Protein AF-A0A0B7BPQ3-F1 (afdb_monomer_lite)

Structure (mmCIF, N/CA/C/O backbone):
data_AF-A0A0B7BPQ3-F1
#
_entry.id   AF-A0A0B7BPQ3-F1
#
loop_
_atom_site.group_PDB
_atom_site.id
_atom_site.type_symbol
_atom_site.label_atom_id
_atom_site.label_alt_id
_atom_site.label_comp_id
_atom_site.label_asym_id
_atom_site.l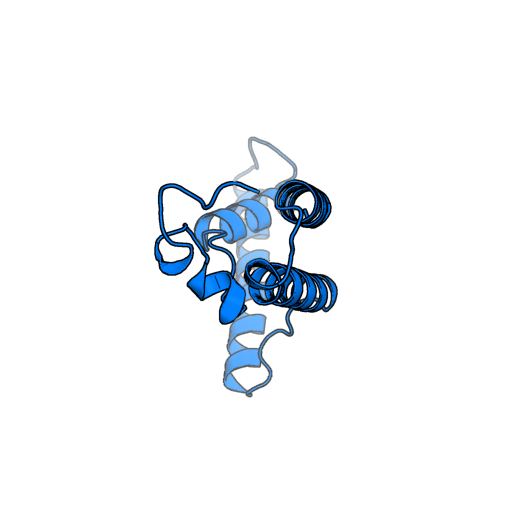abel_entity_id
_atom_site.label_seq_id
_atom_site.pdbx_PDB_ins_code
_atom_site.Cartn_x
_atom_site.Cartn_y
_atom_site.Cartn_z
_atom_site.occupancy
_atom_site.B_iso_or_equiv
_atom_site.auth_seq_id
_atom_site.auth_comp_id
_atom_site.auth_asym_id
_atom_site.auth_atom_id
_atom_site.pdbx_PDB_model_num
ATOM 1 N N . GLY A 1 1 ? -18.936 5.974 27.663 1.00 62.81 1 GLY A N 1
ATOM 2 C CA . GLY A 1 1 ? -19.140 6.977 26.592 1.00 62.81 1 GLY A CA 1
ATOM 3 C C . GLY A 1 1 ? -20.482 6.753 25.918 1.00 62.81 1 GLY A C 1
ATOM 4 O O . GLY A 1 1 ? -21.039 5.681 26.096 1.00 62.81 1 GLY A O 1
ATOM 5 N N . ARG A 1 2 ? -21.014 7.738 25.182 1.00 74.50 2 ARG A N 1
ATOM 6 C CA . ARG A 1 2 ? -22.226 7.561 24.359 1.00 74.50 2 ARG A CA 1
ATOM 7 C C . ARG A 1 2 ? -21.914 6.625 23.185 1.00 74.50 2 ARG A C 1
ATOM 9 O O . ARG A 1 2 ? -20.846 6.753 22.587 1.00 74.50 2 ARG A O 1
ATOM 16 N N . ASP A 1 3 ? -22.840 5.730 22.862 1.00 76.06 3 ASP A N 1
ATOM 17 C CA . ASP A 1 3 ? -22.713 4.850 21.701 1.00 76.06 3 ASP A CA 1
ATOM 18 C C . ASP A 1 3 ? -22.769 5.638 20.383 1.00 76.06 3 ASP A C 1
ATOM 20 O O . ASP A 1 3 ? -23.438 6.677 20.303 1.00 76.06 3 ASP A O 1
ATOM 24 N N . PRO A 1 4 ? -22.054 5.185 19.340 1.00 82.44 4 PRO A N 1
ATOM 25 C CA . PRO A 1 4 ? -22.080 5.852 18.050 1.00 82.44 4 PRO A CA 1
ATOM 26 C C . PRO A 1 4 ? -23.474 5.773 17.419 1.00 82.44 4 PRO A C 1
ATOM 28 O O . PRO A 1 4 ? -24.167 4.764 17.523 1.00 82.44 4 PRO A O 1
ATOM 31 N N . GLN A 1 5 ? -23.860 6.831 16.699 1.00 88.62 5 GLN A N 1
ATOM 32 C CA . GLN A 1 5 ? -25.137 6.890 15.976 1.00 88.62 5 GLN A CA 1
ATOM 33 C C . GLN A 1 5 ? -25.268 5.774 14.927 1.00 88.62 5 GLN A C 1
ATOM 35 O O . GLN A 1 5 ? -26.370 5.298 14.662 1.00 88.62 5 GLN A O 1
ATOM 40 N N . PHE A 1 6 ? -24.143 5.349 14.348 1.00 86.94 6 PHE A N 1
ATOM 41 C CA . PHE A 1 6 ? -24.079 4.279 13.362 1.00 86.94 6 PHE A CA 1
ATOM 42 C C . PHE A 1 6 ? -23.305 3.079 13.916 1.00 86.94 6 PHE A C 1
ATOM 44 O O . PHE A 1 6 ? -22.200 3.269 14.438 1.00 86.94 6 PHE A O 1
ATOM 51 N N . PRO A 1 7 ? -23.828 1.847 13.764 1.00 84.94 7 PRO A N 1
ATOM 52 C CA . PRO A 1 7 ? -23.119 0.636 14.161 1.00 84.94 7 PRO A CA 1
ATOM 53 C C . PRO A 1 7 ? -21.750 0.510 13.484 1.00 84.94 7 PRO A C 1
ATOM 55 O O . PRO A 1 7 ? -21.606 0.832 12.310 1.00 84.94 7 PRO A O 1
ATOM 58 N N . LEU A 1 8 ? -20.760 -0.050 14.181 1.00 82.50 8 LEU A N 1
ATOM 59 C CA . LEU A 1 8 ? -19.394 -0.168 13.650 1.00 82.50 8 LEU A CA 1
ATOM 60 C C . LEU A 1 8 ? -19.306 -0.950 12.341 1.00 82.50 8 LEU A C 1
ATOM 62 O O . LEU A 1 8 ? -18.520 -0.601 11.470 1.00 82.50 8 LEU A O 1
ATOM 66 N N . ARG A 1 9 ? -20.159 -1.964 12.173 1.00 83.62 9 ARG A N 1
ATOM 67 C CA . ARG A 1 9 ? -20.210 -2.779 10.953 1.00 83.62 9 ARG A CA 1
ATOM 68 C C . ARG A 1 9 ? -20.474 -1.971 9.677 1.00 83.62 9 ARG A C 1
ATOM 70 O O . ARG A 1 9 ? -20.149 -2.449 8.605 1.00 83.62 9 ARG A O 1
ATOM 77 N N . VAL A 1 10 ? -21.077 -0.779 9.779 1.00 87.56 10 VAL A N 1
ATOM 78 C CA . VAL A 1 10 ? -21.331 0.089 8.614 1.00 87.56 10 VAL A CA 1
ATOM 79 C C . VAL A 1 10 ? -20.257 1.162 8.425 1.00 87.56 10 VAL A C 1
ATOM 81 O O . VAL A 1 10 ? -20.382 2.004 7.541 1.00 87.56 10 VAL A O 1
ATOM 84 N N . TRP A 1 11 ? -19.219 1.182 9.263 1.00 86.44 11 TRP A N 1
ATOM 85 C CA . TRP A 1 11 ? -18.123 2.133 9.116 1.00 86.44 11 TRP A CA 1
ATOM 86 C C . TRP A 1 11 ? -17.222 1.715 7.954 1.00 86.44 11 TRP A C 1
ATOM 88 O O . TRP A 1 11 ? -16.916 0.535 7.770 1.00 86.44 11 TRP A O 1
ATOM 98 N N . ASN A 1 12 ? -16.754 2.702 7.190 1.00 81.75 12 ASN A N 1
ATOM 99 C CA . ASN A 1 12 ? -15.820 2.468 6.093 1.00 81.75 12 ASN A CA 1
ATOM 100 C C . ASN A 1 12 ? -14.591 1.689 6.575 1.00 81.75 12 ASN A C 1
ATOM 102 O O . ASN A 1 12 ? -14.038 1.971 7.638 1.00 81.75 12 ASN A O 1
ATOM 106 N N . HIS A 1 13 ? -14.157 0.719 5.768 1.00 78.56 13 HIS A N 1
ATOM 107 C CA . HIS A 1 13 ? -13.001 -0.141 6.039 1.00 78.56 13 HIS A CA 1
ATOM 108 C C . HIS A 1 13 ? -13.053 -0.936 7.359 1.00 78.56 13 HIS A C 1
ATOM 110 O O . HIS A 1 13 ? -12.024 -1.484 7.755 1.00 78.56 13 HIS A O 1
ATOM 116 N N . HIS A 1 14 ? -14.206 -1.055 8.030 1.00 84.31 14 HIS A N 1
ATOM 117 C CA . HIS A 1 14 ? -14.333 -1.870 9.244 1.00 84.31 14 HIS A CA 1
ATOM 118 C C . HIS A 1 14 ? -14.002 -3.346 8.970 1.00 84.31 14 HIS A C 1
ATOM 120 O O . HIS A 1 14 ? -13.101 -3.909 9.589 1.0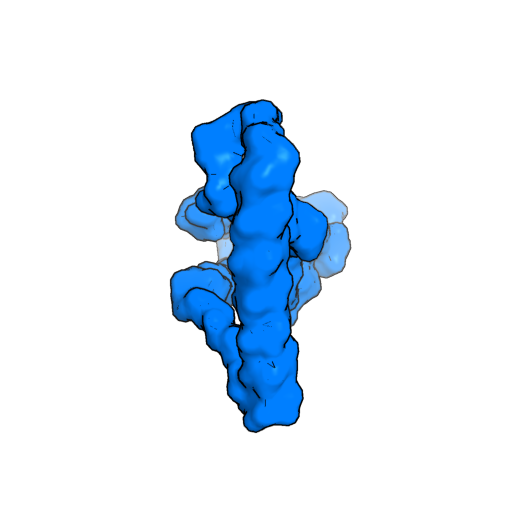0 84.31 14 HIS A O 1
ATOM 126 N N . GLU A 1 15 ? -14.671 -3.949 7.985 1.00 83.62 15 GLU A N 1
ATOM 127 C CA . GLU A 1 15 ? -14.419 -5.337 7.570 1.00 83.62 15 GLU A CA 1
ATOM 128 C C . GLU A 1 15 ? -12.997 -5.508 7.030 1.00 83.62 15 GLU A C 1
ATOM 130 O O . GLU A 1 15 ? -12.269 -6.393 7.467 1.00 83.62 15 GLU A O 1
ATOM 135 N N . ALA A 1 16 ? -12.538 -4.576 6.189 1.00 83.12 16 ALA A N 1
ATOM 136 C CA . ALA A 1 16 ? -11.178 -4.595 5.654 1.00 83.12 16 ALA A CA 1
ATOM 137 C C . ALA A 1 16 ? -10.103 -4.559 6.758 1.00 83.12 16 ALA A C 1
ATOM 139 O O . ALA A 1 16 ? -9.054 -5.188 6.624 1.00 83.12 16 ALA A O 1
ATOM 140 N N . SER A 1 17 ? -10.362 -3.844 7.857 1.00 83.19 17 SER A N 1
ATOM 141 C CA . SER A 1 17 ? -9.466 -3.775 9.015 1.00 83.19 17 SER A CA 1
ATOM 142 C C . SER A 1 17 ? -9.448 -5.088 9.799 1.00 83.19 17 SER A C 1
ATOM 144 O O . SER A 1 17 ? -8.379 -5.523 10.228 1.00 83.19 17 SER A O 1
ATOM 146 N N . ALA A 1 18 ? -10.602 -5.747 9.942 1.00 83.00 18 ALA A N 1
ATOM 147 C CA . ALA A 1 18 ? -10.711 -7.061 10.578 1.00 83.00 18 ALA A CA 1
ATOM 148 C C . ALA A 1 18 ? -10.028 -8.163 9.747 1.00 83.00 18 ALA A C 1
ATOM 150 O O . ALA A 1 18 ? -9.288 -8.984 10.288 1.00 83.00 18 ALA A O 1
ATOM 151 N N . GLU A 1 19 ? -10.214 -8.137 8.428 1.00 84.38 19 GLU A N 1
ATOM 152 C CA . GLU A 1 19 ? -9.644 -9.093 7.470 1.00 84.38 19 GLU A CA 1
ATOM 153 C C . GLU A 1 19 ? -8.181 -8.798 7.110 1.00 84.38 19 GLU A C 1
ATOM 155 O O . GLU A 1 19 ? -7.528 -9.586 6.425 1.00 84.38 19 GLU A O 1
ATOM 160 N N . ARG A 1 20 ? -7.640 -7.660 7.572 1.00 81.44 20 ARG A N 1
ATOM 161 C CA . ARG A 1 20 ? -6.307 -7.152 7.195 1.00 81.44 20 ARG A CA 1
ATOM 162 C C . ARG A 1 20 ? -6.143 -7.032 5.675 1.00 81.44 20 ARG A C 1
ATOM 164 O O . ARG A 1 20 ? -5.035 -7.205 5.144 1.00 81.44 20 ARG A O 1
ATOM 171 N N . SER A 1 21 ? -7.244 -6.716 5.000 1.00 77.25 21 SER A N 1
ATOM 172 C CA . SER A 1 21 ? -7.336 -6.563 3.555 1.00 77.25 21 SER A CA 1
ATOM 173 C C . SER A 1 21 ? -6.405 -5.448 3.066 1.00 77.25 21 SER A C 1
ATOM 175 O O . SER A 1 21 ? -6.077 -4.528 3.822 1.00 77.25 21 SER A O 1
ATOM 177 N N . PRO A 1 22 ? -5.908 -5.522 1.818 1.00 68.06 22 PRO A N 1
ATOM 178 C CA . PRO A 1 22 ? -5.073 -4.467 1.253 1.00 68.06 22 PRO A CA 1
ATOM 179 C C . PRO A 1 22 ? -5.757 -3.098 1.372 1.00 68.06 22 PRO A C 1
ATOM 181 O O . PRO A 1 22 ? -6.954 -2.979 1.112 1.00 68.06 22 PRO A O 1
ATOM 184 N N . LYS A 1 23 ? -4.998 -2.058 1.749 1.00 68.12 23 LYS A N 1
ATOM 185 C CA . LYS A 1 23 ? -5.493 -0.675 1.674 1.00 68.12 23 LYS A CA 1
ATOM 186 C C . LYS A 1 23 ? -5.884 -0.373 0.225 1.00 68.12 23 LYS A C 1
ATOM 188 O O . LYS A 1 23 ? -5.240 -0.866 -0.698 1.00 68.12 23 LYS A O 1
ATOM 193 N N . THR A 1 24 ? -6.884 0.482 0.026 1.00 60.41 24 THR A N 1
ATOM 194 C CA . THR A 1 24 ? -7.338 0.944 -1.298 1.00 60.41 24 THR A CA 1
ATOM 195 C C . THR A 1 24 ? -6.348 1.899 -1.966 1.00 60.41 24 THR A C 1
ATOM 197 O O . THR A 1 24 ? -6.769 2.801 -2.683 1.00 60.41 24 THR A O 1
ATOM 200 N N . THR A 1 25 ? -5.041 1.742 -1.730 1.00 58.69 25 THR A N 1
ATOM 201 C CA . THR A 1 25 ? -4.031 2.380 -2.570 1.00 58.69 25 THR A CA 1
ATOM 202 C C . THR A 1 25 ? -4.263 1.814 -3.956 1.00 58.69 25 THR A C 1
ATOM 204 O O . THR A 1 25 ? -4.001 0.635 -4.210 1.00 58.69 25 THR A O 1
ATOM 207 N N . ASN A 1 26 ? -4.902 2.614 -4.801 1.00 69.75 26 ASN A N 1
ATOM 208 C CA . ASN A 1 26 ? -5.320 2.179 -6.117 1.00 69.75 26 ASN A CA 1
ATOM 209 C C . ASN A 1 26 ? -4.063 1.678 -6.842 1.00 69.75 26 ASN A C 1
ATOM 211 O O . ASN A 1 26 ? -3.006 2.305 -6.744 1.00 69.75 26 ASN A O 1
ATOM 215 N N . CYS A 1 27 ? -4.140 0.553 -7.552 1.00 72.75 27 CYS A N 1
ATOM 216 C CA . CYS A 1 27 ? -3.005 0.060 -8.334 1.00 72.75 27 CYS A CA 1
ATOM 217 C C . CYS A 1 27 ? -2.452 1.156 -9.265 1.00 72.75 27 CYS A C 1
ATOM 219 O O . CYS A 1 27 ? -1.242 1.234 -9.465 1.00 72.75 27 CYS A O 1
ATOM 221 N N . CYS A 1 28 ? -3.313 2.072 -9.724 1.00 77.88 28 CYS A N 1
ATOM 222 C CA . CYS A 1 28 ? -2.932 3.266 -10.471 1.00 77.88 28 CYS A CA 1
ATOM 223 C C . CYS A 1 28 ? -2.037 4.238 -9.682 1.00 77.88 28 CYS A C 1
ATOM 225 O O . CYS A 1 28 ? -1.085 4.765 -10.246 1.00 77.88 28 CYS A O 1
ATOM 227 N N . GLU A 1 29 ? -2.309 4.480 -8.395 1.00 82.75 29 GLU A N 1
ATOM 228 C CA . GLU A 1 29 ? -1.473 5.348 -7.546 1.00 82.75 29 GLU A CA 1
ATOM 229 C C . GLU A 1 29 ? -0.098 4.720 -7.316 1.00 82.75 29 GLU A C 1
ATOM 231 O O . GLU A 1 29 ? 0.922 5.402 -7.411 1.00 82.75 29 GLU A O 1
ATOM 236 N N . GLY A 1 30 ? -0.065 3.407 -7.066 1.00 82.38 30 GLY A N 1
ATOM 237 C CA . GLY A 1 30 ? 1.182 2.655 -6.936 1.00 82.38 30 GLY A CA 1
ATOM 238 C C . GLY A 1 30 ? 2.013 2.696 -8.219 1.00 82.38 30 GLY A C 1
ATOM 239 O O . GLY A 1 30 ? 3.208 2.990 -8.167 1.00 82.38 30 GLY A O 1
ATOM 240 N N . PHE A 1 31 ? 1.369 2.472 -9.366 1.00 83.25 31 PHE A N 1
ATOM 241 C CA . PHE A 1 31 ? 2.001 2.555 -10.681 1.00 83.25 31 PHE A CA 1
ATOM 242 C C . PHE A 1 31 ? 2.538 3.961 -10.969 1.00 83.25 31 PHE A C 1
ATOM 244 O O . PHE A 1 31 ? 3.707 4.120 -11.310 1.00 83.25 31 PHE A O 1
ATOM 251 N N . HIS A 1 32 ? 1.722 4.995 -10.759 1.00 86.12 32 HIS A N 1
ATOM 252 C CA . HIS A 1 32 ? 2.135 6.377 -10.983 1.00 86.12 32 HIS A CA 1
ATOM 253 C C . HIS A 1 32 ? 3.300 6.785 -10.070 1.00 86.12 32 HIS A C 1
ATOM 255 O O . HIS A 1 32 ? 4.246 7.422 -10.527 1.00 86.12 32 HIS A O 1
ATOM 261 N N . ASN A 1 33 ? 3.281 6.371 -8.800 1.00 86.56 33 ASN A N 1
ATOM 262 C CA . ASN A 1 33 ? 4.387 6.615 -7.876 1.00 86.56 33 ASN A CA 1
ATOM 263 C C . ASN A 1 33 ? 5.676 5.885 -8.300 1.00 86.56 33 ASN A C 1
ATOM 265 O O . ASN A 1 33 ? 6.756 6.467 -8.225 1.00 86.56 33 ASN A O 1
ATOM 269 N N . SER A 1 34 ? 5.568 4.642 -8.784 1.00 83.56 34 SER A N 1
ATOM 270 C CA . SER A 1 34 ? 6.701 3.899 -9.355 1.00 83.56 34 SER A CA 1
ATOM 271 C C . SER A 1 34 ? 7.294 4.644 -10.553 1.00 83.56 34 SER A C 1
ATOM 2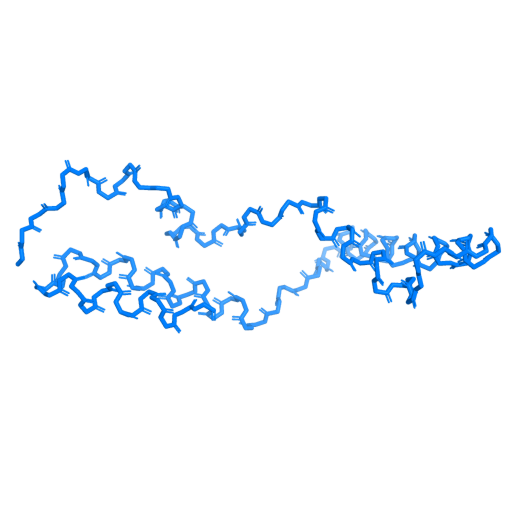73 O O . SER A 1 34 ? 8.489 4.936 -10.565 1.00 83.56 34 SER A O 1
ATOM 275 N N . LEU A 1 35 ? 6.454 5.066 -11.504 1.00 84.31 35 LEU A N 1
ATOM 276 C CA . LEU A 1 35 ? 6.894 5.843 -12.665 1.00 84.31 35 LEU A CA 1
ATOM 277 C C . LEU A 1 35 ? 7.553 7.172 -12.272 1.00 84.31 35 LEU A C 1
ATOM 279 O O . LEU A 1 35 ? 8.627 7.488 -12.781 1.00 84.31 35 LEU A O 1
ATOM 283 N N . ASN A 1 36 ?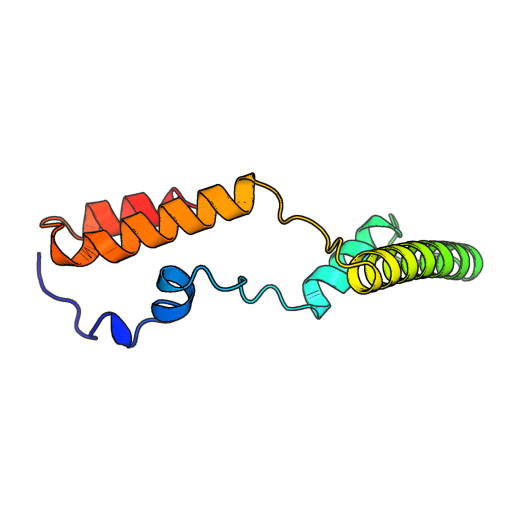 6.974 7.926 -11.337 1.00 86.69 36 ASN A N 1
ATOM 284 C CA . ASN A 1 36 ? 7.581 9.171 -10.852 1.00 86.69 36 ASN A CA 1
ATOM 285 C C . ASN A 1 36 ? 8.933 8.928 -10.162 1.00 86.69 36 ASN A C 1
ATOM 287 O O . ASN A 1 36 ? 9.815 9.776 -10.231 1.00 86.69 36 ASN A O 1
ATOM 291 N N . SER A 1 37 ? 9.129 7.770 -9.522 1.00 86.56 37 SER A N 1
ATOM 292 C CA . SER A 1 37 ? 10.429 7.413 -8.938 1.00 86.56 37 SER A CA 1
ATOM 293 C C . SER A 1 37 ? 11.495 7.079 -9.989 1.00 86.56 37 SER A C 1
ATOM 295 O O . SER A 1 37 ? 12.686 7.172 -9.707 1.00 86.56 37 SER A O 1
ATOM 297 N N . ILE A 1 38 ? 11.090 6.713 -11.208 1.00 87.06 38 ILE A N 1
ATOM 298 C CA . ILE A 1 38 ? 11.999 6.497 -12.340 1.00 87.06 38 ILE A CA 1
ATOM 299 C C . ILE A 1 38 ? 12.358 7.849 -12.966 1.00 87.06 38 ILE A C 1
ATOM 301 O O . ILE A 1 38 ? 13.532 8.148 -13.206 1.00 87.06 38 ILE A O 1
ATOM 305 N N . PHE A 1 39 ? 11.349 8.693 -13.187 1.00 86.75 39 PHE A N 1
ATOM 306 C CA . PHE A 1 39 ? 11.497 9.993 -13.828 1.00 86.75 39 PHE A CA 1
ATOM 307 C C . PHE A 1 39 ? 11.625 11.114 -12.792 1.00 86.75 39 PHE A C 1
ATOM 309 O O . PHE A 1 39 ? 10.645 11.699 -12.350 1.00 86.75 39 PHE A O 1
ATOM 316 N N . HIS A 1 40 ? 12.857 11.500 -12.464 1.00 81.94 40 HIS A N 1
ATOM 317 C CA . HIS A 1 40 ? 13.148 12.614 -11.548 1.00 81.94 40 HIS A CA 1
ATOM 318 C C . HIS A 1 40 ? 13.003 13.999 -12.220 1.00 81.94 40 HIS A C 1
ATOM 320 O O . HIS A 1 40 ? 13.730 14.939 -11.897 1.00 81.94 40 HIS A O 1
ATOM 326 N N . CYS A 1 41 ? 12.118 14.124 -13.213 1.00 82.88 41 CYS A N 1
ATOM 327 C CA . CYS A 1 41 ? 11.916 15.349 -13.985 1.00 82.88 41 CYS A CA 1
ATOM 328 C C . CYS A 1 41 ? 10.484 15.440 -14.527 1.00 82.88 41 CYS A C 1
ATOM 330 O O . CYS A 1 41 ? 9.865 14.424 -14.835 1.00 82.88 41 CYS A O 1
ATOM 332 N N . SER A 1 42 ? 9.973 16.664 -14.690 1.00 84.94 42 SER A N 1
ATOM 333 C CA . SER A 1 42 ? 8.605 16.902 -15.175 1.00 84.94 42 SER A CA 1
ATOM 334 C C . SER A 1 42 ? 8.425 16.617 -16.670 1.00 84.94 42 SER A C 1
ATOM 336 O O . SER A 1 42 ? 7.319 16.318 -17.113 1.00 84.94 42 SER A O 1
ATOM 338 N N . HIS A 1 43 ? 9.502 16.727 -17.454 1.00 88.00 43 HIS A N 1
ATOM 339 C CA . HIS A 1 43 ? 9.480 16.596 -18.912 1.00 88.00 43 HIS A CA 1
ATOM 340 C C . HIS A 1 43 ? 10.683 15.771 -19.397 1.00 88.00 43 HIS A C 1
ATOM 342 O O . HIS A 1 43 ? 11.676 16.343 -19.854 1.00 88.00 43 HIS A O 1
ATOM 348 N N . PRO A 1 44 ? 10.639 14.432 -19.270 1.00 88.44 44 PRO A N 1
ATOM 349 C CA . PRO A 1 44 ? 11.705 13.575 -19.772 1.00 88.44 44 PRO A CA 1
ATOM 350 C C . PRO A 1 44 ? 11.813 13.683 -21.296 1.00 88.44 44 PRO A C 1
ATOM 352 O O . PRO A 1 44 ? 10.811 13.812 -22.002 1.00 88.44 44 PRO A O 1
ATOM 355 N N . SER A 1 45 ? 13.037 13.591 -21.822 1.00 93.81 45 SER A N 1
ATOM 356 C CA . SER A 1 45 ? 13.223 13.387 -23.259 1.00 93.81 45 SER A CA 1
ATOM 357 C C . SER A 1 45 ? 12.617 12.044 -23.675 1.00 93.81 45 SER A C 1
ATOM 359 O O . SER A 1 45 ? 12.506 11.125 -22.861 1.00 93.81 45 SER A O 1
ATOM 361 N N . ILE A 1 46 ? 12.266 11.896 -24.955 1.00 94.19 46 ILE A N 1
ATOM 362 C CA . ILE A 1 46 ? 11.722 10.632 -25.474 1.00 94.19 46 ILE A CA 1
ATOM 363 C C . ILE A 1 46 ? 12.649 9.440 -25.184 1.00 94.19 46 ILE A C 1
ATOM 365 O O . ILE A 1 46 ? 12.180 8.365 -24.834 1.00 94.19 46 ILE A O 1
ATOM 369 N N . TRP A 1 47 ? 13.966 9.644 -25.240 1.00 94.81 47 TRP A N 1
ATOM 370 C CA . TRP A 1 47 ? 14.953 8.606 -24.942 1.00 94.81 47 TRP A CA 1
ATOM 371 C C . TRP A 1 47 ? 14.960 8.209 -23.468 1.00 94.81 47 TRP A C 1
ATOM 373 O O . TRP A 1 47 ? 14.970 7.021 -23.159 1.00 94.81 47 TRP A O 1
ATOM 383 N N . LEU A 1 48 ? 14.899 9.190 -22.562 1.00 91.12 48 LEU A N 1
ATOM 384 C CA . LEU A 1 48 ? 14.824 8.924 -21.127 1.00 91.12 48 LEU A CA 1
ATOM 385 C C . LEU A 1 48 ? 13.521 8.202 -20.772 1.00 91.12 48 LEU A C 1
ATOM 387 O O . LEU A 1 48 ? 13.543 7.273 -19.968 1.00 91.12 48 LEU A O 1
ATOM 391 N N . LEU A 1 49 ? 12.408 8.602 -21.397 1.00 91.25 49 LEU A N 1
ATOM 392 C CA . LEU A 1 49 ? 11.113 7.943 -21.245 1.00 91.25 49 LEU A CA 1
ATOM 393 C C . LEU A 1 49 ? 11.192 6.464 -21.640 1.00 91.25 49 LEU A C 1
ATOM 395 O O . LEU A 1 49 ? 10.800 5.608 -20.851 1.00 91.25 49 LEU A O 1
ATOM 399 N N . LEU A 1 50 ? 11.717 6.163 -22.831 1.00 94.31 50 LEU A N 1
ATOM 400 C CA . LEU A 1 50 ? 11.839 4.788 -23.324 1.00 94.31 50 LEU A CA 1
ATOM 401 C C . LEU A 1 50 ? 12.720 3.927 -22.407 1.00 94.31 50 LEU A C 1
ATOM 403 O O . LEU A 1 50 ? 12.300 2.841 -22.013 1.00 94.31 50 LEU A O 1
ATOM 407 N N . ASP A 1 51 ? 13.880 4.441 -21.997 1.00 92.81 51 ASP A N 1
ATOM 408 C CA . ASP A 1 51 ? 14.795 3.748 -21.080 1.00 92.81 51 ASP A CA 1
ATOM 409 C C . ASP A 1 51 ? 14.172 3.518 -19.687 1.00 92.81 51 ASP A C 1
ATOM 411 O O . ASP A 1 51 ? 14.379 2.488 -19.043 1.00 92.81 51 ASP A O 1
ATOM 415 N N . GLY A 1 52 ? 13.372 4.466 -19.192 1.00 91.62 52 GLY A N 1
ATOM 416 C CA . GLY A 1 52 ? 12.617 4.293 -17.951 1.00 91.62 52 GLY A CA 1
ATOM 417 C C . GLY A 1 52 ? 11.520 3.230 -18.052 1.00 91.62 52 GLY A C 1
ATOM 418 O O . GLY A 1 52 ? 11.391 2.400 -17.152 1.00 91.62 52 GLY A O 1
ATOM 419 N N . LEU A 1 53 ? 10.764 3.217 -19.153 1.00 91.88 53 LEU A N 1
ATOM 420 C CA . LEU A 1 53 ? 9.703 2.231 -19.385 1.00 91.88 53 LEU A CA 1
ATOM 421 C C . LEU A 1 53 ? 10.255 0.813 -19.573 1.00 91.88 53 LEU A C 1
ATOM 423 O O . LEU A 1 53 ? 9.649 -0.144 -19.092 1.00 91.88 53 LEU A O 1
ATOM 427 N N . GLU A 1 54 ? 11.407 0.660 -20.227 1.00 94.06 54 GLU A N 1
ATOM 428 C CA . GLU A 1 54 ? 12.066 -0.644 -20.359 1.00 94.06 54 GLU A CA 1
ATOM 429 C C . GLU A 1 54 ? 12.460 -1.217 -18.987 1.00 94.06 54 GLU A C 1
ATOM 431 O O . GLU A 1 54 ? 12.204 -2.393 -18.703 1.00 94.06 54 GLU A O 1
ATOM 436 N N . ARG A 1 55 ? 13.001 -0.371 -18.100 1.00 91.38 55 ARG A N 1
ATOM 437 C CA . ARG A 1 55 ? 13.330 -0.744 -16.716 1.00 91.38 55 ARG A CA 1
ATOM 438 C C . ARG A 1 55 ? 12.090 -1.126 -15.906 1.00 91.38 55 ARG A C 1
ATOM 440 O O . ARG A 1 55 ? 12.105 -2.157 -15.233 1.00 91.38 55 ARG A O 1
ATOM 447 N N . ASP A 1 56 ? 11.015 -0.344 -15.996 1.00 90.94 56 ASP A N 1
ATOM 448 C CA . ASP A 1 56 ? 9.747 -0.654 -15.320 1.00 90.94 56 ASP A CA 1
ATOM 449 C C . ASP A 1 56 ? 9.163 -1.995 -15.798 1.00 90.94 56 ASP A C 1
ATOM 451 O O . ASP A 1 56 ? 8.772 -2.843 -14.989 1.00 90.94 56 ASP A O 1
ATOM 455 N N . LEU A 1 57 ? 9.188 -2.246 -17.111 1.00 92.69 57 LEU A N 1
ATOM 456 C CA . LEU A 1 57 ? 8.738 -3.507 -17.697 1.00 92.69 57 LEU A CA 1
ATOM 457 C C . LEU A 1 57 ? 9.573 -4.701 -17.210 1.00 92.69 57 LEU A C 1
ATOM 459 O O . LEU A 1 57 ? 9.017 -5.769 -16.940 1.00 92.69 57 LEU A O 1
ATOM 463 N N . ALA A 1 58 ? 10.895 -4.547 -17.099 1.00 93.00 58 ALA A N 1
ATOM 464 C CA . ALA A 1 58 ? 11.773 -5.596 -16.585 1.00 93.00 58 ALA A CA 1
ATOM 465 C C . ALA A 1 58 ? 11.431 -5.965 -15.129 1.00 93.00 58 ALA A C 1
ATOM 467 O O . ALA A 1 58 ? 11.346 -7.154 -14.803 1.00 93.00 58 ALA A O 1
ATOM 468 N N . CYS A 1 59 ? 11.152 -4.970 -14.281 1.00 89.81 59 CYS A N 1
ATOM 469 C CA . CYS A 1 59 ? 10.682 -5.188 -12.911 1.00 89.81 59 CYS A CA 1
ATOM 470 C C . CYS A 1 59 ? 9.358 -5.966 -12.882 1.00 89.81 59 CYS A C 1
ATOM 472 O O . CYS A 1 59 ? 9.269 -6.995 -12.211 1.00 89.81 59 CYS A O 1
ATOM 474 N N . HIS A 1 60 ? 8.361 -5.548 -13.668 1.00 89.88 60 HIS A N 1
ATOM 475 C CA . HIS A 1 60 ? 7.064 -6.232 -13.726 1.00 89.88 60 HIS A CA 1
ATOM 476 C C . HIS A 1 60 ? 7.175 -7.680 -14.217 1.00 89.88 60 HIS A C 1
ATOM 478 O O . HIS A 1 60 ? 6.537 -8.573 -13.655 1.00 89.88 60 HIS A O 1
ATOM 484 N N . LYS A 1 61 ? 8.011 -7.940 -15.232 1.00 94.50 61 LYS A N 1
ATOM 485 C CA . LYS A 1 61 ? 8.297 -9.305 -15.702 1.00 94.50 61 LYS A CA 1
ATOM 486 C C . LYS A 1 61 ? 8.886 -10.158 -14.583 1.00 94.50 61 LYS A C 1
ATOM 488 O O . LYS A 1 61 ? 8.416 -11.269 -14.364 1.00 94.50 61 LYS A O 1
ATOM 493 N N . LEU A 1 62 ? 9.863 -9.634 -13.843 1.00 92.12 62 LEU A N 1
ATOM 494 C CA . LEU A 1 62 ? 10.460 -10.350 -12.717 1.00 92.12 62 LEU A CA 1
ATOM 495 C C . LEU A 1 62 ? 9.421 -10.675 -11.636 1.00 92.12 62 LEU A C 1
ATOM 497 O O . LEU A 1 62 ? 9.382 -11.807 -11.155 1.00 92.12 62 LEU A O 1
ATOM 501 N N . THR A 1 63 ? 8.575 -9.714 -11.264 1.00 90.44 63 THR A N 1
ATOM 502 C CA . THR A 1 63 ? 7.494 -9.926 -10.290 1.00 90.44 63 THR A CA 1
ATOM 503 C C . THR A 1 63 ? 6.502 -10.991 -10.774 1.00 90.44 63 THR A C 1
ATOM 505 O O . THR A 1 63 ? 6.102 -11.855 -9.990 1.00 90.44 63 THR A O 1
ATOM 508 N N . LEU A 1 64 ? 6.151 -10.992 -12.064 1.00 92.38 64 LEU A N 1
ATOM 509 C CA . LEU A 1 64 ? 5.267 -11.995 -12.662 1.00 92.38 64 LEU A CA 1
ATOM 510 C C . LEU A 1 64 ? 5.888 -13.398 -12.650 1.00 92.38 64 LEU A C 1
ATOM 512 O O . LEU A 1 64 ? 5.226 -14.349 -12.239 1.00 92.38 64 LEU A O 1
ATOM 516 N N . GLU A 1 65 ? 7.147 -13.542 -13.069 1.00 95.06 65 GLU A N 1
ATOM 517 C CA . GLU A 1 65 ? 7.837 -14.840 -13.065 1.00 95.06 65 GLU A CA 1
ATOM 518 C C . GLU A 1 65 ? 7.996 -15.390 -11.644 1.00 95.06 65 GLU A C 1
ATOM 520 O O . GLU A 1 65 ? 7.717 -16.561 -11.390 1.00 95.06 65 GLU A O 1
ATOM 525 N N . LYS A 1 66 ? 8.345 -14.531 -10.682 1.00 91.81 66 LYS A N 1
ATOM 526 C CA . LYS A 1 66 ? 8.369 -14.886 -9.258 1.00 91.81 66 LYS A CA 1
ATOM 527 C C . LYS A 1 66 ? 7.018 -15.417 -8.778 1.00 91.81 66 LYS A C 1
ATOM 529 O O . LYS A 1 66 ? 6.961 -16.463 -8.133 1.00 91.81 66 LYS A O 1
ATOM 534 N N . ALA A 1 67 ? 5.925 -14.743 -9.138 1.00 91.94 67 ALA A N 1
ATOM 535 C CA . ALA A 1 67 ? 4.579 -15.202 -8.810 1.00 91.94 67 ALA A CA 1
ATOM 536 C C . ALA A 1 67 ? 4.241 -16.548 -9.478 1.00 91.94 67 ALA A C 1
ATOM 538 O O . ALA A 1 67 ? 3.681 -17.422 -8.817 1.00 91.94 67 ALA A O 1
ATOM 539 N N . ARG A 1 68 ? 4.628 -16.754 -10.747 1.00 93.50 68 ARG A N 1
ATOM 540 C CA . ARG A 1 68 ? 4.438 -18.026 -11.476 1.00 93.50 68 ARG A CA 1
ATOM 541 C C . ARG A 1 68 ? 5.146 -19.202 -10.808 1.00 93.50 68 ARG A C 1
ATOM 543 O O . ARG A 1 68 ? 4.595 -20.296 -10.770 1.00 93.50 68 ARG A O 1
ATOM 550 N N . VAL A 1 69 ? 6.331 -18.972 -10.246 1.00 94.94 69 VAL A N 1
ATOM 551 C CA . VAL A 1 69 ? 7.120 -19.983 -9.516 1.00 94.94 69 VAL A CA 1
ATOM 552 C C . VAL A 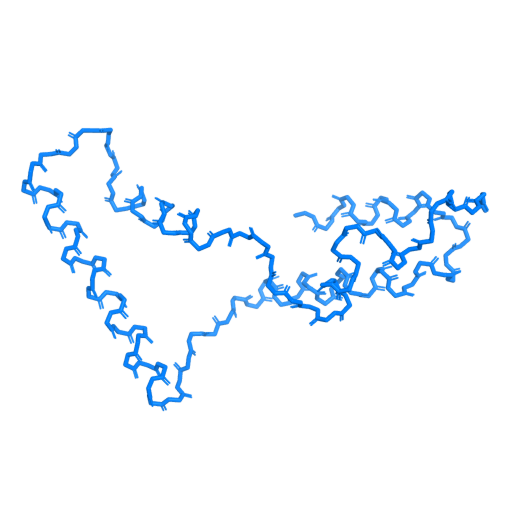1 69 ? 6.631 -20.159 -8.062 1.00 94.94 69 VAL A C 1
ATOM 554 O O . VAL A 1 69 ? 7.214 -20.908 -7.284 1.00 94.94 69 VAL A O 1
ATOM 557 N N . GLY A 1 70 ? 5.538 -19.496 -7.666 1.00 91.81 70 GLY A N 1
ATOM 558 C CA . GLY A 1 70 ? 4.983 -19.594 -6.313 1.00 91.81 70 GLY A CA 1
ATOM 559 C C . GLY A 1 70 ? 5.783 -18.822 -5.261 1.00 91.81 70 GLY A C 1
ATOM 560 O O . GLY A 1 70 ? 5.645 -19.082 -4.068 1.00 91.81 70 GLY A O 1
ATOM 561 N N . GLN A 1 71 ? 6.606 -17.860 -5.684 1.00 90.12 71 GLN A N 1
ATOM 562 C CA . GLN A 1 71 ? 7.383 -16.969 -4.821 1.00 90.12 71 GLN A CA 1
ATOM 563 C C . GLN A 1 71 ? 6.903 -15.516 -4.970 1.00 90.12 71 GLN A C 1
ATOM 565 O O . GLN A 1 71 ? 7.665 -14.663 -5.426 1.00 90.12 71 GLN A O 1
ATOM 570 N N . PRO A 1 72 ? 5.638 -15.198 -4.634 1.00 82.75 72 PRO A N 1
ATOM 571 C CA . PRO A 1 72 ? 5.133 -13.837 -4.764 1.00 82.75 72 PRO A CA 1
ATOM 572 C C . PRO A 1 72 ? 5.936 -12.865 -3.891 1.00 82.75 72 PRO A C 1
ATOM 574 O O . PRO A 1 72 ? 6.541 -13.249 -2.886 1.00 82.75 72 PRO A O 1
ATOM 577 N N . GLU A 1 73 ? 5.927 -11.585 -4.261 1.00 78.69 73 GLU A N 1
ATOM 578 C CA . GLU A 1 73 ? 6.583 -10.564 -3.450 1.00 78.69 73 GLU A CA 1
ATOM 579 C C . GLU A 1 73 ? 6.005 -10.516 -2.036 1.00 78.69 73 GLU A C 1
ATOM 581 O O . GLU A 1 73 ? 4.792 -10.453 -1.819 1.00 78.69 73 GLU A O 1
ATOM 586 N N . VAL A 1 74 ? 6.908 -10.537 -1.057 1.00 77.75 74 VAL A N 1
ATOM 587 C CA . VAL A 1 74 ? 6.547 -10.497 0.356 1.00 77.75 74 VAL A CA 1
ATOM 588 C C . VAL A 1 74 ? 6.182 -9.063 0.724 1.00 77.75 74 VAL A C 1
ATOM 590 O O . VAL A 1 74 ? 6.939 -8.122 0.465 1.00 77.75 74 VAL A O 1
ATOM 593 N N . LYS A 1 75 ? 5.023 -8.882 1.365 1.00 73.50 75 LYS A N 1
ATOM 594 C CA . LYS A 1 75 ? 4.625 -7.582 1.912 1.00 73.50 75 LYS A CA 1
ATOM 595 C C . LYS A 1 75 ? 5.680 -7.120 2.919 1.00 73.50 75 LYS A C 1
ATOM 597 O O . LYS A 1 75 ? 6.232 -7.904 3.687 1.00 73.50 75 LYS A O 1
ATOM 602 N N . LYS A 1 76 ? 5.987 -5.820 2.944 1.00 82.31 76 LYS A N 1
ATOM 603 C CA . LYS A 1 76 ? 6.949 -5.303 3.930 1.00 82.31 76 LYS A CA 1
ATOM 604 C C . LYS A 1 76 ? 6.393 -5.545 5.338 1.00 82.31 76 LYS A C 1
ATOM 606 O O . LYS A 1 76 ? 5.289 -5.089 5.631 1.00 82.31 76 LYS A O 1
ATOM 611 N N . LYS A 1 77 ? 7.199 -6.147 6.222 1.00 85.88 77 LYS A N 1
ATOM 612 C CA . LYS A 1 77 ? 6.838 -6.455 7.624 1.00 85.88 77 LYS A CA 1
ATOM 613 C C . LYS A 1 77 ? 6.199 -5.277 8.367 1.00 85.88 77 LYS A C 1
ATOM 615 O O . LYS A 1 77 ? 5.289 -5.473 9.159 1.00 85.88 77 LYS A O 1
ATOM 620 N N . LYS A 1 78 ? 6.632 -4.041 8.077 1.00 86.69 78 LYS A N 1
ATOM 621 C CA . LYS A 1 78 ? 6.048 -2.825 8.669 1.00 86.69 78 LYS A CA 1
ATOM 622 C C . LYS A 1 78 ? 4.542 -2.691 8.404 1.00 86.69 78 LYS A C 1
ATOM 624 O O . LYS A 1 78 ? 3.809 -2.277 9.289 1.00 86.69 78 LYS A O 1
ATOM 629 N N . TYR A 1 79 ? 4.075 -3.053 7.206 1.00 83.75 79 TYR A N 1
ATOM 630 C CA . TYR A 1 79 ? 2.661 -2.956 6.838 1.00 83.75 79 TYR A CA 1
ATOM 631 C C . TYR A 1 79 ? 1.846 -4.093 7.450 1.00 83.75 79 TYR A C 1
ATOM 633 O O . TYR A 1 79 ? 0.704 -3.881 7.842 1.00 83.75 79 TYR A O 1
ATOM 641 N N . GLU A 1 80 ? 2.441 -5.278 7.583 1.00 85.81 80 GLU A N 1
ATOM 642 C CA . GLU A 1 80 ? 1.823 -6.400 8.293 1.00 85.81 80 GLU A CA 1
ATOM 643 C C . GLU A 1 80 ? 1.647 -6.084 9.779 1.00 85.81 80 GLU A C 1
ATOM 645 O O . GLU A 1 80 ? 0.553 -6.257 10.312 1.00 85.81 80 GLU A O 1
ATOM 650 N N . ALA A 1 81 ? 2.690 -5.552 10.425 1.00 89.25 81 ALA A N 1
ATOM 651 C CA . ALA A 1 81 ? 2.635 -5.097 11.811 1.00 89.25 81 ALA A CA 1
ATOM 652 C C . ALA A 1 81 ? 1.578 -3.998 11.998 1.00 89.25 81 ALA A C 1
ATOM 654 O O . ALA A 1 81 ? 0.788 -4.050 12.938 1.00 89.25 81 ALA A O 1
ATOM 655 N N . LEU A 1 82 ? 1.502 -3.050 11.059 1.00 88.38 82 LEU A N 1
ATOM 656 C CA . LEU A 1 82 ? 0.485 -2.006 11.084 1.00 88.38 82 LEU A CA 1
ATOM 657 C C . LEU A 1 82 ? -0.934 -2.580 10.970 1.00 88.38 82 LEU A C 1
ATOM 659 O O . LEU A 1 82 ? -1.803 -2.233 11.764 1.00 88.38 82 LEU A O 1
ATOM 663 N N . HIS A 1 83 ? -1.177 -3.493 10.024 1.00 87.62 83 HIS A N 1
ATOM 664 C CA . HIS A 1 83 ? -2.477 -4.163 9.887 1.00 87.62 83 HIS A CA 1
ATOM 665 C C . HIS A 1 83 ? -2.845 -4.962 11.142 1.00 87.62 83 HIS A C 1
ATOM 667 O O . HIS A 1 83 ? -4.007 -4.972 11.541 1.00 87.62 83 HIS A O 1
ATOM 673 N N . GLN A 1 84 ? -1.871 -5.612 11.786 1.00 89.44 84 GLN A N 1
ATOM 674 C CA . GLN A 1 84 ? -2.086 -6.315 13.052 1.00 89.44 84 GLN A CA 1
ATOM 675 C C . GLN A 1 84 ? -2.512 -5.357 14.168 1.00 89.44 84 GLN A C 1
ATOM 677 O O . GLN A 1 84 ? -3.476 -5.649 14.875 1.00 89.44 84 GLN A O 1
ATOM 682 N N . GLN A 1 85 ? -1.833 -4.216 14.303 1.00 89.44 85 GLN A N 1
ATOM 683 C CA . GLN A 1 85 ? -2.161 -3.205 15.308 1.00 89.44 85 GLN A CA 1
ATOM 684 C C . GLN A 1 85 ? -3.540 -2.586 15.069 1.00 89.44 85 GLN A C 1
ATOM 686 O O . GLN A 1 85 ? -4.328 -2.481 16.006 1.00 89.44 85 GLN A O 1
ATOM 691 N N . VAL A 1 86 ? -3.864 -2.241 13.821 1.00 89.31 86 VAL A N 1
ATOM 692 C CA . VAL A 1 86 ? -5.188 -1.717 13.454 1.00 89.31 86 VAL A CA 1
ATOM 693 C C . VAL A 1 86 ? -6.281 -2.738 13.767 1.00 89.31 86 VAL A C 1
ATOM 695 O O . VAL A 1 86 ? -7.253 -2.395 14.436 1.00 89.31 86 VAL A O 1
ATOM 698 N N . ALA A 1 87 ? -6.107 -4.000 13.360 1.00 89.50 87 ALA A N 1
ATOM 699 C CA . ALA A 1 87 ? -7.070 -5.063 13.653 1.00 89.50 87 ALA A CA 1
ATOM 700 C C . ALA A 1 87 ? -7.288 -5.232 15.165 1.00 89.50 87 ALA A C 1
ATOM 702 O O . ALA A 1 87 ? -8.426 -5.332 15.615 1.00 89.50 87 ALA A O 1
ATOM 703 N N . HIS A 1 88 ? -6.206 -5.207 15.949 1.00 89.56 88 HIS A N 1
ATOM 704 C CA . HIS A 1 88 ? -6.271 -5.312 17.405 1.00 89.56 88 HIS A CA 1
ATOM 705 C C . HIS A 1 88 ? -7.048 -4.148 18.039 1.00 89.56 88 HIS A C 1
ATOM 707 O O . HIS A 1 88 ? -7.934 -4.371 18.863 1.00 89.56 88 HIS A O 1
ATOM 713 N N . VAL A 1 89 ? -6.765 -2.908 17.626 1.00 89.06 89 VAL A N 1
ATOM 714 C CA . VAL A 1 89 ? -7.461 -1.721 18.146 1.00 89.06 89 VAL A CA 1
ATOM 715 C C . VAL A 1 89 ? -8.946 -1.734 17.771 1.00 89.06 89 VAL A C 1
ATOM 717 O O . VAL A 1 89 ? -9.781 -1.429 18.620 1.00 89.06 89 VAL A O 1
ATOM 720 N N . VAL A 1 90 ? -9.290 -2.132 16.541 1.00 88.25 90 VAL A N 1
ATOM 721 C CA . VAL A 1 90 ? -10.686 -2.246 16.077 1.00 88.25 90 VAL A CA 1
ATOM 722 C C . VAL A 1 90 ? -11.454 -3.322 16.850 1.00 88.25 90 VAL A C 1
ATOM 724 O O . VAL A 1 90 ? -12.573 -3.061 17.290 1.00 88.25 90 VAL A O 1
ATOM 727 N N . GLN A 1 91 ? -10.855 -4.494 17.080 1.00 86.62 91 GLN A N 1
ATOM 728 C CA . GLN A 1 91 ? -11.473 -5.575 17.862 1.00 86.62 91 GLN A CA 1
ATOM 729 C C . GLN A 1 91 ? -11.748 -5.161 19.316 1.00 86.62 91 GLN A C 1
ATOM 731 O O . GLN A 1 91 ? -12.799 -5.494 19.859 1.00 86.62 91 GLN A O 1
ATOM 736 N N . GLY A 1 92 ? -10.856 -4.371 19.921 1.00 86.12 92 GLY A N 1
ATOM 737 C CA . GLY A 1 92 ? -11.011 -3.864 21.288 1.00 86.12 92 GLY A CA 1
ATOM 738 C C . GLY A 1 92 ? -12.047 -2.744 21.457 1.00 86.12 92 GLY A C 1
ATOM 739 O O . GLY A 1 92 ? -12.263 -2.281 22.576 1.00 86.12 92 GLY A O 1
ATOM 740 N N . TYR A 1 93 ? -12.709 -2.284 20.387 1.00 85.06 93 TYR A N 1
ATOM 741 C CA . TYR A 1 93 ? -13.629 -1.145 20.478 1.00 85.06 93 TYR A CA 1
ATOM 742 C C . TYR A 1 93 ? -14.799 -1.387 21.439 1.00 85.06 93 TYR A C 1
ATOM 744 O O . TYR A 1 93 ? -15.216 -0.458 22.133 1.00 85.06 93 TYR A O 1
ATOM 752 N N . ALA A 1 94 ? -15.364 -2.599 21.462 1.00 80.56 94 ALA A N 1
ATOM 753 C CA . ALA A 1 94 ? -16.538 -2.912 22.280 1.00 80.56 94 ALA A CA 1
ATOM 754 C C . ALA A 1 94 ? -16.231 -2.844 23.787 1.00 80.56 94 ALA A C 1
ATOM 756 O O . ALA A 1 94 ? -17.055 -2.356 24.557 1.00 80.56 94 ALA A O 1
ATOM 757 N N . GLU A 1 95 ? -15.029 -3.267 24.176 1.00 81.25 95 GLU A N 1
ATOM 758 C CA . GLU A 1 95 ? -14.569 -3.360 25.567 1.00 81.25 95 GLU A CA 1
ATOM 759 C C . GLU A 1 95 ? -14.050 -2.017 26.109 1.00 81.25 95 GLU A C 1
ATOM 761 O O . GLU A 1 95 ? -14.054 -1.777 27.316 1.00 81.25 95 GLU A O 1
ATOM 766 N N . GLU A 1 96 ? -13.642 -1.105 25.222 1.00 80.00 96 GLU A N 1
ATOM 767 C CA . GLU A 1 96 ? -13.098 0.199 25.595 1.00 80.00 96 GLU A CA 1
ATOM 768 C C . GLU A 1 96 ? -14.197 1.134 26.146 1.00 80.00 96 GLU A C 1
ATOM 770 O O . GLU A 1 96 ? -15.110 1.561 25.424 1.00 80.00 96 GLU A O 1
ATOM 775 N N . GLN A 1 97 ? -14.099 1.492 27.432 1.00 74.12 97 GLN A N 1
ATOM 776 C CA . GLN A 1 97 ? -15.031 2.423 28.089 1.00 74.12 97 GLN A CA 1
ATOM 777 C C . GLN A 1 97 ? -14.840 3.870 27.604 1.00 74.12 97 GLN A C 1
ATOM 779 O O . GLN A 1 97 ? -15.817 4.631 27.500 1.00 74.12 97 GLN A O 1
ATOM 784 N N . ASP A 1 98 ? -13.596 4.232 27.267 1.00 84.75 98 ASP A N 1
ATOM 785 C CA . ASP A 1 98 ? -13.227 5.536 26.723 1.00 84.75 98 ASP A CA 1
ATOM 786 C C . ASP A 1 98 ? -13.024 5.495 25.200 1.00 84.75 98 ASP A C 1
ATOM 788 O O . ASP A 1 98 ? -11.941 5.225 24.674 1.00 84.75 98 ASP A O 1
ATOM 792 N N . LYS A 1 99 ? -14.076 5.859 24.462 1.00 84.25 99 LYS A N 1
ATOM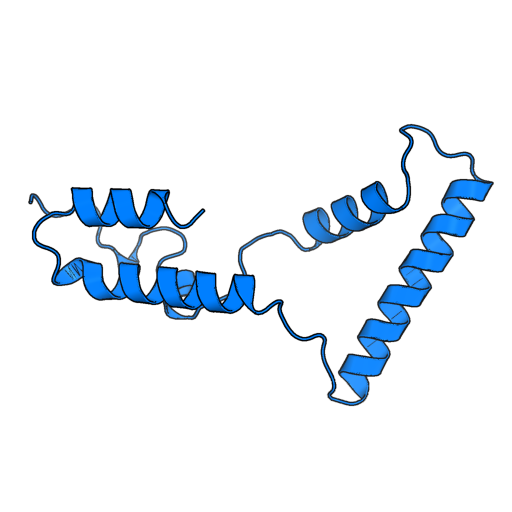 793 C CA . LYS A 1 99 ? -14.031 5.916 22.994 1.00 84.25 99 LYS A CA 1
ATOM 794 C C . LYS A 1 99 ? -13.028 6.954 22.462 1.00 84.25 99 LYS A C 1
ATOM 796 O O . LYS A 1 99 ? -12.574 6.812 21.328 1.00 84.25 99 LYS A O 1
ATOM 801 N N . LEU A 1 100 ? -12.638 7.966 23.248 1.00 85.88 100 LEU A N 1
ATOM 802 C CA . LEU A 1 100 ? -11.601 8.921 22.834 1.00 85.88 100 LEU A CA 1
ATOM 803 C C . LEU A 1 100 ? -10.213 8.280 22.843 1.00 85.88 100 LEU A C 1
ATOM 805 O O . LEU A 1 100 ? -9.407 8.566 21.958 1.00 85.88 100 LEU A O 1
ATOM 809 N N . SER A 1 101 ? -9.940 7.386 23.793 1.00 85.75 101 SER A N 1
ATOM 810 C CA . SER A 1 101 ? -8.700 6.608 23.814 1.00 85.75 101 SER A CA 1
ATOM 811 C C . SER A 1 101 ? -8.571 5.712 22.583 1.00 85.75 101 SER A C 1
ATOM 813 O O . SER A 1 101 ? -7.498 5.670 21.979 1.00 85.75 101 SER A O 1
ATOM 815 N N . PHE A 1 102 ? -9.667 5.093 22.131 1.00 87.19 102 PHE A N 1
ATOM 816 C CA . PHE A 1 102 ? -9.698 4.373 20.853 1.00 87.19 102 PHE A CA 1
ATOM 817 C C . PHE A 1 102 ? -9.320 5.279 19.668 1.00 87.19 102 PHE A C 1
ATOM 819 O O . PHE A 1 102 ? -8.414 4.947 18.902 1.00 87.19 102 PHE A O 1
ATOM 826 N N . LEU A 1 103 ? -9.958 6.449 19.540 1.00 86.56 103 LEU A N 1
ATOM 827 C CA . LEU A 1 103 ? -9.687 7.379 18.435 1.00 86.56 103 LEU A CA 1
ATOM 828 C C . LEU A 1 103 ? -8.242 7.894 18.451 1.00 86.56 103 LEU A C 1
ATOM 830 O O . LEU A 1 103 ? -7.613 7.986 17.400 1.00 86.56 103 LEU A O 1
ATOM 834 N N . ARG A 1 104 ? -7.690 8.176 19.636 1.00 89.06 104 ARG A N 1
ATOM 835 C CA . ARG A 1 104 ? -6.283 8.580 19.798 1.00 89.06 104 ARG A CA 1
ATOM 836 C C . ARG A 1 104 ? -5.321 7.472 19.382 1.00 89.06 104 ARG A C 1
ATOM 838 O O . ARG A 1 104 ? -4.350 7.750 18.686 1.00 89.06 104 ARG A O 1
ATOM 845 N N . ARG A 1 105 ? -5.589 6.220 19.774 1.00 88.50 105 ARG A N 1
ATOM 846 C CA . ARG A 1 105 ? -4.786 5.066 19.340 1.00 88.50 105 ARG A CA 1
ATOM 847 C C . ARG A 1 105 ? -4.816 4.926 17.822 1.00 88.50 105 ARG A C 1
ATOM 849 O O . ARG A 1 105 ? -3.757 4.816 17.222 1.00 88.50 105 ARG A O 1
ATOM 856 N N . MET A 1 106 ? -5.995 5.012 17.206 1.00 86.94 106 MET A N 1
ATOM 857 C CA . MET A 1 106 ? -6.137 4.965 15.746 1.00 86.94 106 MET A CA 1
ATOM 858 C C . MET A 1 106 ? -5.401 6.111 15.039 1.00 86.94 106 MET A C 1
ATOM 860 O O . MET A 1 106 ? -4.741 5.872 14.033 1.00 86.94 106 MET A O 1
ATOM 864 N N . ALA A 1 107 ? -5.461 7.334 15.572 1.00 86.81 107 ALA A N 1
ATOM 865 C CA . ALA A 1 107 ? -4.756 8.487 15.006 1.00 86.81 107 ALA A CA 1
ATOM 866 C C . ALA A 1 107 ? -3.224 8.341 15.059 1.00 86.81 107 ALA A C 1
ATOM 868 O O . ALA A 1 107 ? -2.530 8.826 14.174 1.00 86.81 107 ALA A O 1
ATOM 869 N N . ASN A 1 108 ? -2.698 7.636 16.063 1.00 88.19 108 ASN A N 1
ATOM 870 C CA . ASN A 1 108 ? -1.264 7.369 16.197 1.00 88.19 108 ASN A CA 1
ATOM 871 C C . ASN A 1 108 ? -0.779 6.166 15.359 1.00 88.19 108 ASN A C 1
ATOM 873 O O . ASN A 1 108 ? 0.418 5.894 15.336 1.00 88.19 108 ASN A O 1
ATOM 877 N N . LEU A 1 109 ? -1.683 5.440 14.687 1.00 81.94 109 LEU A N 1
ATOM 878 C CA . LEU A 1 109 ? -1.383 4.290 13.819 1.00 81.94 109 LEU A CA 1
ATOM 879 C C . LEU A 1 109 ? -1.309 4.677 12.325 1.00 81.94 109 LEU A C 1
ATOM 881 O O . LEU A 1 109 ? -1.668 3.874 11.461 1.00 81.94 109 LEU A O 1
ATOM 885 N N . GLN A 1 110 ? -0.888 5.902 11.997 1.00 59.97 110 GLN A N 1
ATOM 886 C CA . GLN A 1 110 ? -0.767 6.370 10.606 1.00 59.97 110 GLN A CA 1
ATOM 887 C C . GLN A 1 110 ? 0.621 6.132 10.008 1.00 59.97 110 GLN A C 1
ATOM 889 O O . GLN A 1 110 ? 1.628 6.414 10.691 1.00 59.97 110 GLN A O 1
#

Secondary structure (DSSP, 8-state):
-PPPSS-GGGSTTHHHHHTTPPP---HHHHHHHHHHHH--SSS--HHHHHHHHHHHHHHHHHHHHHHHTT-PPPPPHHHHHHHHHHHHHHHTTTT-S-HHHHHHHHHT--

pLDDT: mean 84.98, std 7.43, range [58.69, 95.06]

Sequence (110 aa):
GRDPQFPLRVWNHHEASAERSPKTTNCCEGFHNSLNSIFHCSHPSIWLLLDGLERDLACHKLTLEKARVGQPEVKKKKYEALHQQVAHVVQGYAEEQDKLSFLRRMANLQ

Radius of gyration: 20.18 Å; chains: 1; bounding box: 40×37×54 Å

Organism: NCBI:txid1028688

Foldseek 3Di:
DDDDPDDLVPDPCLVCLQVVNDDPCPVVVVVVVLLCVQPVDPDDDPVSNVVSVVVVVVVVVVQVVCVVVVNHDDDPVLSVVLSVQSNVLSVCCVVDPDVVVSVVSVVVSD